Protein AF-A0A8H7RJE3-F1 (afdb_monomer_lite)

Secondary structure (DSSP, 8-state):
-HHHHHTTS---HHHHHHHHHHHTT--S-HHHHHHHHHHHHTSHHHHHH-SSPP-HHHHHHHHHH--PPPPPTT-TTS-HHHHHHHHHHHHHHHHHHHHHH-PPP-HHHHHHHHHHHHHHHHHHHHHHTT--SSPPGGG--

Foldseek 3Di:
DQVVVLVPDPEDPLLSVLLVCVQVVVDPDPPLLLVLVVVLCVDPLNVQFAPDDDDPVQLVCCSHVVDHHHTDPVNPQFDPNLLNSLLSSLSSVLVVCCVPVVRDRDSVVSSVRSVVSRVVVSCVVCVVVVHDPDDDPVPPD

pLDDT: mean 75.1, std 12.19, range [46.19, 90.12]

Sequence (141 aa):
MLWSAFWRFPLTHAGRNVWFRVLHYKIPSRLLLNQLIPAYFDSPLYFCLVVEPFSIEAVHIALFHLHFPGVRPDCSIADASVIICSSLLAIWRSHWAYIFDSVLFISSTTIASATRLIQQYLKEALYNQGISPLPLAHLQI

Structure (mmCIF, N/CA/C/O backbone):
data_AF-A0A8H7RJE3-F1
#
_entry.id   AF-A0A8H7RJE3-F1
#
loop_
_atom_site.group_PDB
_atom_site.id
_atom_site.type_symbol
_atom_site.label_atom_id
_atom_site.label_alt_id
_atom_site.label_comp_id
_atom_site.label_asym_id
_atom_site.label_entity_id
_atom_site.label_seq_id
_atom_site.pdbx_PDB_ins_code
_atom_site.Cartn_x
_atom_site.Cartn_y
_atom_site.Cartn_z
_atom_site.occupancy
_atom_site.B_iso_or_equiv
_atom_site.auth_seq_id
_atom_site.auth_comp_id
_atom_site.auth_asym_id
_atom_site.auth_atom_id
_atom_site.pdbx_PDB_model_num
ATOM 1 N N . MET A 1 1 ? 5.089 -4.334 21.885 1.00 62.66 1 MET A N 1
ATOM 2 C CA . MET A 1 1 ? 6.131 -4.663 20.885 1.00 62.66 1 MET A CA 1
ATOM 3 C C . MET A 1 1 ? 5.626 -4.226 19.516 1.00 62.66 1 MET A C 1
ATOM 5 O O . MET A 1 1 ? 4.435 -4.367 19.273 1.00 62.66 1 MET A O 1
ATOM 9 N N . LEU A 1 2 ? 6.482 -3.712 18.628 1.00 70.50 2 LEU A N 1
ATOM 10 C CA . LEU A 1 2 ? 6.082 -3.267 17.277 1.00 70.50 2 LEU A CA 1
ATOM 11 C C . LEU A 1 2 ? 5.331 -4.357 16.494 1.00 70.50 2 LEU A C 1
ATOM 13 O O . LEU A 1 2 ? 4.350 -4.080 15.812 1.00 70.50 2 LEU A O 1
ATOM 17 N N . TRP A 1 3 ? 5.722 -5.617 16.688 1.00 76.81 3 TRP A N 1
ATOM 18 C CA . TRP A 1 3 ? 5.064 -6.759 16.063 1.00 76.81 3 TRP A CA 1
ATOM 19 C C . TRP A 1 3 ? 3.596 -6.919 16.471 1.00 76.81 3 TRP A C 1
ATOM 21 O O . TRP A 1 3 ? 2.742 -7.114 15.616 1.00 76.81 3 TRP A O 1
ATOM 31 N N . SER A 1 4 ? 3.264 -6.774 17.758 1.00 80.38 4 SER A N 1
ATOM 32 C CA . SER A 1 4 ? 1.868 -6.866 18.198 1.00 80.38 4 SER A CA 1
ATOM 33 C C . SER A 1 4 ? 1.029 -5.675 17.731 1.00 80.38 4 SER A C 1
ATOM 35 O O . SER A 1 4 ? -0.161 -5.840 17.490 1.00 80.38 4 SER A O 1
ATOM 37 N N . ALA A 1 5 ? 1.636 -4.495 17.557 1.00 80.94 5 ALA A N 1
ATOM 38 C CA . ALA A 1 5 ? 0.965 -3.330 16.979 1.00 80.94 5 ALA A CA 1
ATOM 39 C C . ALA A 1 5 ? 0.641 -3.533 15.489 1.00 80.94 5 ALA A C 1
ATOM 41 O O . ALA A 1 5 ? -0.477 -3.248 15.074 1.00 80.94 5 ALA A O 1
ATOM 42 N N . PHE A 1 6 ? 1.565 -4.109 14.712 1.00 81.88 6 PHE A N 1
ATOM 43 C CA . PHE A 1 6 ? 1.356 -4.410 13.290 1.00 81.88 6 PHE A CA 1
ATOM 44 C C . PHE A 1 6 ? 0.091 -5.245 13.038 1.00 81.88 6 PHE A C 1
ATOM 46 O O . PHE A 1 6 ? -0.704 -4.934 12.152 1.00 81.88 6 PHE A O 1
ATOM 53 N N . TRP A 1 7 ? -0.134 -6.279 13.853 1.00 84.06 7 TRP A N 1
ATOM 54 C CA . TRP A 1 7 ? -1.292 -7.167 13.705 1.00 84.06 7 TRP A CA 1
ATOM 55 C C . TRP A 1 7 ? -2.632 -6.527 14.072 1.00 84.06 7 TRP A C 1
ATOM 57 O O . TRP A 1 7 ? -3.673 -7.059 13.689 1.00 84.06 7 TRP A O 1
ATOM 67 N N . ARG A 1 8 ? -2.625 -5.389 14.778 1.00 85.12 8 ARG A N 1
ATOM 68 C CA . ARG A 1 8 ? -3.848 -4.655 15.134 1.00 85.12 8 ARG A CA 1
ATOM 69 C C . ARG A 1 8 ? -4.399 -3.831 13.975 1.00 85.12 8 ARG A C 1
ATOM 71 O O . ARG A 1 8 ? -5.565 -3.458 14.027 1.00 85.12 8 ARG A O 1
ATOM 78 N N . PHE A 1 9 ? -3.599 -3.559 12.943 1.00 84.38 9 PHE A N 1
ATOM 79 C CA . PHE A 1 9 ? -4.071 -2.798 11.794 1.00 84.38 9 PHE A CA 1
ATOM 80 C C . PHE A 1 9 ? -5.020 -3.632 10.918 1.00 84.38 9 PHE A C 1
ATOM 82 O O . PHE A 1 9 ? -4.753 -4.822 10.668 1.00 84.38 9 PHE A O 1
ATOM 89 N N . PRO A 1 10 ? -6.097 -3.024 10.391 1.00 84.44 10 PRO A N 1
ATOM 90 C CA . PRO A 1 10 ? -7.123 -3.701 9.602 1.00 84.44 10 PRO A CA 1
ATOM 91 C C . PRO A 1 10 ? -6.681 -3.862 8.138 1.00 84.44 10 PRO A C 1
ATOM 93 O O . PRO A 1 10 ? -7.293 -3.386 7.189 1.00 84.44 10 PRO A O 1
ATOM 96 N N . LEU A 1 11 ? -5.543 -4.526 7.958 1.00 84.69 11 LEU A N 1
ATOM 97 C CA . LEU A 1 11 ? -4.888 -4.707 6.670 1.00 84.69 11 LEU A CA 1
ATOM 98 C C . LEU A 1 11 ? -5.373 -5.985 5.984 1.00 84.69 11 LEU A C 1
ATOM 100 O O . LEU A 1 11 ? -5.520 -7.030 6.622 1.00 84.69 11 LEU A O 1
ATOM 104 N N . THR A 1 12 ? -5.503 -5.937 4.658 1.00 85.94 12 THR A N 1
ATOM 105 C CA . THR A 1 12 ? -5.748 -7.142 3.854 1.00 85.94 12 THR A CA 1
ATOM 106 C C . THR A 1 12 ? -4.593 -8.138 3.998 1.00 85.94 12 THR A C 1
ATOM 108 O O . THR A 1 12 ? -3.435 -7.749 4.166 1.00 85.94 12 THR A O 1
ATOM 111 N N . HIS A 1 13 ? -4.871 -9.439 3.877 1.00 85.56 13 HIS A N 1
ATOM 112 C CA . HIS A 1 13 ? -3.832 -10.476 3.950 1.00 85.56 13 HIS A CA 1
ATOM 113 C C . HIS A 1 13 ? -2.715 -10.262 2.911 1.00 85.56 13 HIS A C 1
ATOM 115 O O . HIS A 1 13 ? -1.529 -10.357 3.227 1.00 85.56 13 HIS A O 1
ATOM 121 N N . ALA A 1 14 ? -3.086 -9.904 1.677 1.00 86.44 14 ALA A N 1
ATOM 122 C CA . ALA A 1 14 ? -2.123 -9.593 0.624 1.00 86.44 14 ALA A CA 1
ATOM 123 C C . ALA A 1 14 ? -1.248 -8.384 0.991 1.00 86.44 14 ALA A C 1
ATOM 125 O O . ALA A 1 14 ? -0.029 -8.439 0.835 1.00 86.44 14 ALA A O 1
ATOM 126 N N . GLY A 1 15 ? -1.855 -7.325 1.531 1.00 86.19 15 GLY A N 1
ATOM 127 C CA . GLY A 1 15 ? -1.137 -6.143 1.991 1.00 86.19 15 GLY A CA 1
ATOM 128 C C . GLY A 1 15 ? -0.179 -6.441 3.150 1.00 86.19 15 GLY A C 1
ATOM 129 O O . GLY A 1 15 ? 0.984 -6.041 3.103 1.00 86.19 15 GLY A O 1
ATOM 130 N N . ARG A 1 16 ? -0.612 -7.242 4.137 1.00 88.62 16 ARG A N 1
ATOM 131 C CA . ARG A 1 16 ? 0.244 -7.709 5.245 1.00 88.62 16 ARG A CA 1
ATOM 132 C C . ARG A 1 16 ? 1.457 -8.478 4.741 1.00 88.62 16 ARG A C 1
ATOM 134 O O . ARG A 1 16 ? 2.561 -8.218 5.202 1.00 88.62 16 ARG A O 1
ATOM 141 N N . ASN A 1 17 ? 1.274 -9.378 3.776 1.00 88.75 17 ASN A N 1
ATOM 142 C CA . ASN A 1 17 ? 2.379 -10.146 3.200 1.00 88.75 17 ASN A CA 1
ATOM 143 C C . ASN A 1 17 ? 3.401 -9.258 2.489 1.00 88.75 17 ASN A C 1
ATOM 145 O O . ASN A 1 17 ? 4.604 -9.491 2.613 1.00 88.75 17 ASN A O 1
ATOM 149 N N . VAL A 1 18 ? 2.945 -8.237 1.761 1.00 87.38 18 VAL A N 1
ATOM 150 C CA . VAL A 1 18 ? 3.851 -7.281 1.113 1.00 87.38 18 VAL A CA 1
ATOM 151 C C . VAL A 1 18 ? 4.586 -6.452 2.163 1.00 87.38 18 VAL A C 1
ATOM 153 O O . VAL A 1 18 ? 5.811 -6.393 2.118 1.00 87.38 18 VAL A O 1
ATOM 156 N N . TRP A 1 19 ? 3.883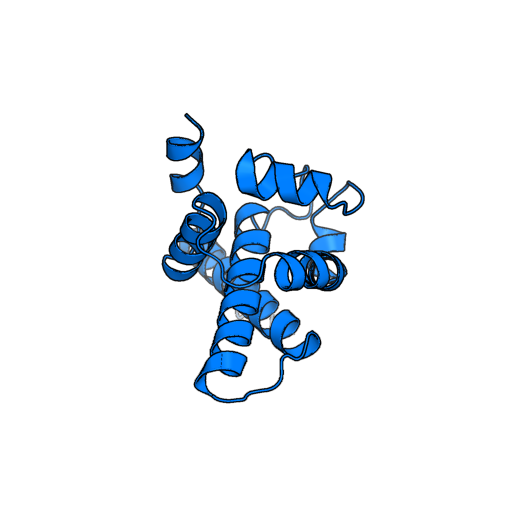 -5.885 3.147 1.00 87.31 19 TRP A N 1
ATOM 157 C CA . TRP A 1 19 ? 4.509 -5.096 4.214 1.00 87.31 19 TRP A CA 1
ATOM 158 C C . TRP A 1 19 ? 5.503 -5.931 5.030 1.00 87.31 19 TRP A C 1
ATOM 160 O O . TRP A 1 19 ? 6.629 -5.504 5.261 1.00 87.31 19 TRP A O 1
ATOM 170 N N . PHE A 1 20 ? 5.161 -7.175 5.361 1.00 85.69 20 PHE A N 1
ATOM 171 C CA . PHE A 1 20 ? 6.087 -8.116 5.987 1.00 85.69 20 PHE A CA 1
ATOM 172 C C . PHE A 1 20 ? 7.360 -8.307 5.149 1.00 85.69 20 PHE A C 1
ATOM 174 O O . PHE A 1 20 ? 8.472 -8.250 5.670 1.00 85.69 20 PHE A O 1
ATOM 181 N N . ARG A 1 21 ? 7.231 -8.456 3.825 1.00 85.44 21 ARG A N 1
ATOM 182 C CA . ARG A 1 21 ? 8.394 -8.528 2.928 1.00 85.44 21 ARG A CA 1
ATOM 183 C C . ARG A 1 21 ? 9.201 -7.225 2.900 1.00 85.44 21 ARG A C 1
ATOM 185 O O . ARG A 1 21 ? 10.424 -7.321 2.821 1.00 85.44 21 ARG A O 1
ATOM 192 N N . VAL A 1 22 ? 8.570 -6.045 3.010 1.00 82.50 22 VAL A N 1
ATOM 193 C CA . VAL A 1 22 ? 9.277 -4.753 3.187 1.00 82.50 22 VAL A CA 1
ATOM 194 C C . VAL A 1 22 ? 10.140 -4.800 4.450 1.00 82.50 22 VAL A C 1
ATOM 196 O O . VAL A 1 22 ? 11.339 -4.531 4.376 1.00 82.50 22 VAL A O 1
ATOM 199 N N . LEU A 1 23 ? 9.539 -5.172 5.588 1.00 82.12 23 LEU A N 1
ATOM 200 C CA . LEU A 1 23 ? 10.197 -5.217 6.900 1.00 82.12 23 LEU A CA 1
ATOM 201 C C . LEU A 1 23 ? 11.396 -6.169 6.907 1.00 82.12 23 LEU A C 1
ATOM 203 O O . LEU A 1 23 ? 12.415 -5.886 7.526 1.00 82.12 23 LEU A O 1
ATOM 207 N N . HIS A 1 24 ? 11.292 -7.274 6.168 1.00 81.88 24 HIS A N 1
ATOM 208 C CA . HIS A 1 24 ? 12.353 -8.268 6.024 1.00 81.88 24 HIS A CA 1
ATOM 209 C C . HIS A 1 24 ? 13.314 -8.005 4.859 1.00 81.88 24 HIS A C 1
ATOM 211 O O . HIS A 1 24 ? 14.120 -8.877 4.542 1.00 81.88 24 HIS A O 1
ATOM 217 N N . TYR A 1 25 ? 13.252 -6.832 4.218 1.00 75.25 25 TYR A N 1
ATOM 218 C CA . TYR A 1 25 ? 14.142 -6.459 3.111 1.00 75.25 25 TYR A CA 1
ATOM 219 C C . TYR A 1 25 ? 14.056 -7.416 1.902 1.00 75.25 25 TYR A C 1
ATOM 221 O O . TYR A 1 25 ? 14.977 -7.496 1.096 1.00 75.25 25 TYR A O 1
ATOM 229 N N . LYS A 1 26 ? 12.931 -8.125 1.733 1.00 77.00 26 LYS A N 1
ATOM 230 C CA . LYS A 1 26 ? 12.703 -9.113 0.660 1.00 77.00 26 LYS A CA 1
ATOM 231 C C . LYS A 1 26 ? 11.972 -8.528 -0.556 1.00 77.00 26 LYS A C 1
ATOM 233 O O . LYS A 1 26 ? 11.264 -9.253 -1.255 1.00 77.00 26 LYS A O 1
ATOM 238 N N . ILE A 1 27 ? 12.103 -7.221 -0.794 1.00 71.81 27 ILE A N 1
ATOM 239 C CA . ILE A 1 27 ? 11.523 -6.556 -1.968 1.00 71.81 27 ILE A CA 1
ATOM 240 C C . ILE A 1 27 ? 12.601 -6.353 -3.036 1.00 71.81 27 ILE A C 1
ATOM 242 O O . ILE A 1 27 ? 13.620 -5.740 -2.718 1.00 71.81 27 ILE A O 1
ATOM 246 N N . PRO A 1 28 ? 12.377 -6.801 -4.288 1.00 55.81 28 PRO A N 1
ATOM 247 C CA . PRO A 1 28 ? 13.399 -6.774 -5.335 1.00 55.81 28 PRO A CA 1
ATOM 248 C C . PRO A 1 28 ? 13.921 -5.375 -5.697 1.00 55.81 28 PRO A C 1
ATOM 250 O O . PRO A 1 28 ? 15.073 -5.252 -6.095 1.00 55.81 28 PRO A O 1
ATOM 253 N N . SER A 1 29 ? 13.125 -4.306 -5.542 1.00 66.00 29 SER A N 1
ATOM 254 C CA . SER A 1 29 ? 13.565 -2.946 -5.892 1.00 66.00 29 SER A CA 1
ATOM 255 C C . SER A 1 29 ? 13.128 -1.879 -4.879 1.00 66.00 29 SER A C 1
ATOM 257 O O . SER A 1 29 ? 12.050 -1.290 -4.987 1.00 66.00 29 SER A O 1
ATOM 259 N N . ARG A 1 30 ? 14.005 -1.569 -3.915 1.00 62.84 30 ARG A N 1
ATOM 260 C CA . ARG A 1 30 ? 13.825 -0.443 -2.973 1.00 62.84 30 ARG A CA 1
ATOM 261 C C . ARG A 1 30 ? 13.790 0.925 -3.668 1.00 62.84 30 ARG A C 1
ATOM 263 O O . ARG A 1 30 ? 13.057 1.805 -3.234 1.00 62.84 30 ARG A O 1
ATOM 270 N N . LEU A 1 31 ? 14.545 1.081 -4.759 1.00 62.53 31 LEU A N 1
ATOM 271 C CA . LEU A 1 31 ? 14.630 2.326 -5.531 1.00 62.53 31 LEU A CA 1
ATOM 272 C C . LEU A 1 31 ? 13.279 2.719 -6.147 1.00 62.53 31 LEU A C 1
ATOM 274 O O . LEU A 1 31 ? 12.835 3.850 -5.978 1.00 62.53 31 LEU A O 1
ATOM 278 N N . LEU A 1 32 ? 12.601 1.764 -6.789 1.00 64.31 32 LEU A N 1
ATOM 279 C CA . LEU A 1 32 ? 11.298 1.988 -7.417 1.00 64.31 32 LEU A CA 1
ATOM 280 C C . LEU A 1 32 ? 10.237 2.361 -6.374 1.00 64.31 32 LEU A C 1
ATOM 282 O O . LEU A 1 32 ? 9.446 3.274 -6.581 1.00 64.31 32 LEU A O 1
ATOM 286 N N . LEU A 1 33 ? 10.260 1.696 -5.216 1.00 66.62 33 LEU A N 1
ATOM 287 C CA . LEU A 1 33 ? 9.342 1.998 -4.126 1.00 66.62 33 LEU A CA 1
ATOM 288 C C . LEU A 1 33 ? 9.518 3.440 -3.621 1.00 66.62 33 LEU A C 1
ATOM 290 O O . LEU A 1 33 ? 8.538 4.171 -3.512 1.00 66.62 33 LEU A O 1
ATOM 294 N N . ASN A 1 34 ? 10.761 3.867 -3.386 1.00 64.94 34 ASN A N 1
ATOM 295 C CA . ASN A 1 34 ? 11.069 5.228 -2.942 1.00 64.94 34 ASN A CA 1
ATOM 296 C C . ASN A 1 34 ? 10.707 6.307 -3.972 1.00 64.94 34 ASN A C 1
ATOM 298 O O . ASN A 1 34 ? 10.403 7.424 -3.575 1.00 64.94 34 ASN A O 1
ATOM 302 N N . GLN A 1 35 ? 10.730 5.996 -5.269 1.00 64.81 35 GLN A N 1
ATOM 303 C CA . GLN A 1 35 ? 10.325 6.934 -6.322 1.00 64.81 35 GLN A CA 1
ATOM 304 C C . GLN A 1 35 ? 8.801 7.069 -6.439 1.00 64.81 35 GLN A C 1
ATOM 306 O O . GLN A 1 35 ? 8.293 8.148 -6.730 1.00 64.81 35 GLN A O 1
ATOM 311 N N . LEU A 1 36 ? 8.065 5.982 -6.208 1.00 62.09 36 LEU A N 1
ATOM 312 C CA . LEU A 1 36 ? 6.617 5.933 -6.426 1.00 62.09 36 LEU A CA 1
ATOM 313 C C . LEU A 1 36 ? 5.792 6.348 -5.222 1.00 62.09 36 LEU A C 1
ATOM 315 O O . LEU A 1 36 ? 4.706 6.891 -5.394 1.00 62.09 36 LEU A O 1
ATOM 319 N N . ILE A 1 37 ? 6.294 6.074 -4.020 1.00 63.09 37 ILE A N 1
ATOM 320 C CA . ILE A 1 37 ? 5.671 6.498 -2.768 1.00 63.09 37 ILE A CA 1
ATOM 321 C C . ILE A 1 37 ? 5.361 8.013 -2.820 1.00 63.09 37 ILE A C 1
ATOM 323 O O . ILE A 1 37 ? 4.181 8.337 -2.717 1.00 63.09 37 ILE A O 1
ATOM 327 N N . PRO A 1 38 ? 6.322 8.924 -3.086 1.00 59.03 38 PRO A N 1
ATOM 328 C CA . PRO A 1 38 ? 6.049 10.359 -3.211 1.00 59.03 38 PRO A CA 1
ATOM 329 C C . PRO A 1 38 ? 4.905 10.695 -4.174 1.00 59.03 38 PRO A C 1
ATOM 331 O O . PRO A 1 38 ? 3.929 11.316 -3.772 1.00 59.03 38 PRO A O 1
ATOM 334 N N . ALA A 1 39 ? 4.959 10.179 -5.405 1.00 58.81 39 ALA A N 1
ATOM 335 C CA . ALA A 1 39 ? 3.946 10.447 -6.428 1.00 58.81 39 ALA A CA 1
ATOM 336 C C . ALA A 1 39 ? 2.559 9.856 -6.104 1.00 58.81 39 ALA A C 1
ATOM 338 O O . ALA A 1 39 ? 1.543 10.328 -6.610 1.00 58.81 39 ALA A O 1
ATOM 339 N N . TYR A 1 40 ? 2.493 8.800 -5.288 1.00 58.31 40 TYR A N 1
ATOM 340 C CA . TYR A 1 40 ? 1.233 8.199 -4.852 1.00 58.31 40 TYR A CA 1
ATOM 341 C C . TYR A 1 40 ? 0.552 9.037 -3.763 1.00 58.31 40 TYR A C 1
ATOM 343 O O . TYR A 1 40 ? -0.675 9.162 -3.736 1.00 58.31 40 TYR A O 1
ATOM 351 N N . PHE A 1 41 ? 1.347 9.606 -2.859 1.00 54.88 41 PHE A N 1
ATOM 352 C CA . PHE A 1 41 ? 0.855 10.445 -1.771 1.00 54.88 41 PHE A CA 1
ATOM 353 C C . PHE A 1 41 ? 0.547 11.884 -2.211 1.00 54.88 41 PHE A C 1
ATOM 355 O O . PHE A 1 41 ? -0.105 12.607 -1.477 1.00 54.88 41 PHE A O 1
ATOM 362 N N . ASP A 1 42 ? 0.831 12.260 -3.457 1.00 54.75 42 ASP A N 1
ATOM 363 C CA . ASP A 1 42 ? 0.240 13.458 -4.077 1.00 54.75 42 ASP A CA 1
ATOM 364 C C . ASP A 1 42 ? -1.249 13.272 -4.469 1.00 54.75 42 ASP A C 1
ATOM 366 O O . ASP A 1 42 ? -1.877 14.161 -5.044 1.00 54.75 42 ASP A O 1
ATOM 370 N N . SER A 1 43 ? -1.857 12.117 -4.159 1.00 55.62 43 SER A N 1
ATOM 371 C CA . SER A 1 43 ? -3.289 11.869 -4.366 1.00 55.62 43 SER A CA 1
ATOM 372 C C . SER A 1 43 ? -4.163 12.788 -3.486 1.00 55.62 43 SER A C 1
ATOM 374 O O . SER A 1 43 ? -3.879 12.932 -2.293 1.00 55.62 43 SER A O 1
ATOM 376 N N . PRO A 1 44 ? -5.295 13.321 -3.997 1.00 58.47 44 PRO A N 1
ATOM 377 C CA . PRO A 1 44 ? -6.236 14.141 -3.220 1.00 58.47 44 PRO A CA 1
ATOM 378 C C . PRO A 1 44 ? -6.712 13.482 -1.918 1.00 58.47 44 PRO A C 1
ATOM 380 O O . PRO A 1 44 ? -7.027 14.168 -0.949 1.00 58.47 44 PRO A O 1
ATOM 383 N N . LEU A 1 45 ? -6.734 12.145 -1.878 1.00 56.34 45 LEU A N 1
ATOM 384 C CA . LEU A 1 45 ? -7.069 11.382 -0.676 1.00 56.34 45 LEU A CA 1
ATOM 385 C C . LEU A 1 45 ? -6.016 11.558 0.425 1.00 56.34 45 LEU A C 1
ATOM 387 O O . LEU A 1 45 ? -6.382 11.750 1.575 1.00 56.34 45 LEU A O 1
ATOM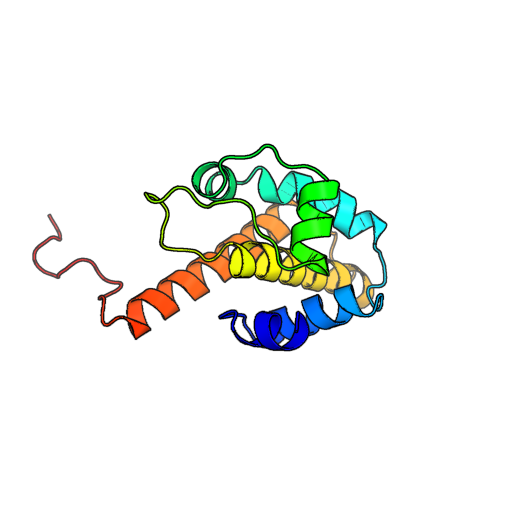 391 N N . TYR A 1 46 ? -4.722 11.550 0.096 1.00 57.91 46 TYR A N 1
ATOM 392 C CA . TYR A 1 46 ? -3.656 11.755 1.081 1.00 57.91 46 TYR A CA 1
ATOM 393 C C . TYR A 1 46 ? -3.613 13.197 1.593 1.00 57.91 46 TYR A C 1
ATOM 395 O O . TYR A 1 46 ? -3.502 13.406 2.798 1.00 57.91 46 TYR A O 1
ATOM 403 N N . PHE A 1 47 ? -3.795 14.180 0.703 1.00 56.22 47 PHE A N 1
ATOM 404 C CA . PHE A 1 47 ? -3.893 15.598 1.081 1.00 56.22 47 PHE A CA 1
ATOM 405 C C . PHE A 1 47 ? -5.055 15.881 2.047 1.00 56.22 47 PHE A C 1
ATOM 407 O O . PHE A 1 47 ? -4.986 16.804 2.854 1.00 56.22 47 PHE A O 1
ATOM 414 N N . CYS A 1 48 ? -6.121 15.079 1.985 1.00 52.72 48 CYS A N 1
ATOM 415 C CA . CYS A 1 48 ? -7.239 15.155 2.922 1.00 52.72 48 CYS A CA 1
ATOM 416 C C . CYS A 1 48 ? -6.930 14.470 4.271 1.00 52.72 48 CYS A C 1
ATOM 418 O O . CYS A 1 48 ? -7.491 14.843 5.300 1.00 52.72 48 CYS A O 1
ATOM 420 N N . LEU A 1 49 ? -6.018 13.491 4.277 1.00 54.62 49 LEU A N 1
ATOM 421 C CA . LEU A 1 49 ? -5.773 12.578 5.395 1.00 54.62 49 LEU A CA 1
ATOM 422 C C . LEU A 1 49 ? -4.557 12.942 6.257 1.00 54.62 49 LEU A C 1
ATOM 424 O O . LEU A 1 49 ? -4.440 12.380 7.336 1.00 54.62 49 LEU A O 1
ATOM 428 N N . VAL A 1 50 ? -3.650 13.836 5.848 1.00 56.44 50 VAL A N 1
ATOM 429 C CA . VAL A 1 50 ? -2.394 14.081 6.590 1.00 56.44 50 VAL A CA 1
ATOM 430 C C . VAL A 1 50 ? -2.107 15.576 6.760 1.00 56.44 50 VAL A C 1
ATOM 432 O O . VAL A 1 50 ? -2.220 16.354 5.820 1.00 56.44 50 VAL A O 1
ATOM 435 N N . VAL A 1 51 ? -1.741 15.978 7.984 1.00 56.50 51 VAL A N 1
ATOM 436 C CA . VAL A 1 51 ? -1.415 17.376 8.346 1.00 56.50 51 VAL A CA 1
ATOM 437 C C . VAL A 1 51 ? 0.033 17.757 7.992 1.00 56.50 51 VAL A C 1
ATOM 439 O O . VAL A 1 51 ? 0.320 18.929 7.769 1.00 56.50 51 VAL A O 1
ATOM 442 N N . GLU A 1 52 ? 0.933 16.776 7.900 1.00 59.31 52 GLU A N 1
ATOM 443 C CA . GLU A 1 52 ? 2.380 16.976 7.741 1.00 59.31 52 GLU A CA 1
ATOM 444 C C . GLU A 1 52 ? 2.874 16.787 6.291 1.00 59.31 52 GLU A C 1
ATOM 446 O O . GLU A 1 52 ? 2.338 15.948 5.555 1.00 59.31 52 GLU A O 1
ATOM 451 N N . PRO A 1 53 ? 3.929 17.512 5.865 1.00 59.91 53 PRO A N 1
ATOM 452 C CA . PRO A 1 53 ? 4.506 17.364 4.536 1.00 59.91 53 PRO A CA 1
ATOM 453 C C . PRO A 1 53 ? 5.090 15.963 4.330 1.00 59.91 53 PRO A C 1
ATOM 455 O O . PRO A 1 53 ? 5.748 15.381 5.196 1.00 59.91 53 PRO A O 1
ATOM 458 N N . PHE A 1 54 ? 4.864 15.425 3.136 1.00 66.00 54 PHE A N 1
ATOM 459 C CA . PHE A 1 54 ? 5.387 14.133 2.726 1.00 66.00 54 PHE A CA 1
ATOM 460 C C . PHE A 1 54 ? 6.932 14.150 2.683 1.00 66.00 54 PHE A C 1
ATOM 462 O O . PHE A 1 54 ? 7.534 14.987 2.011 1.00 66.00 54 PHE A O 1
ATOM 469 N N . SER A 1 55 ? 7.590 13.213 3.380 1.00 72.19 55 SER A N 1
ATOM 470 C CA . SER A 1 55 ? 9.050 13.041 3.341 1.00 72.19 55 SER A CA 1
ATOM 471 C C . SER A 1 55 ? 9.457 11.565 3.368 1.00 72.19 55 SER A C 1
ATOM 473 O O . SER A 1 55 ? 8.734 10.712 3.887 1.00 72.19 55 SER A O 1
ATOM 475 N N . ILE A 1 56 ? 10.644 11.256 2.831 1.00 72.50 56 ILE A N 1
ATOM 476 C CA . ILE A 1 56 ? 11.227 9.901 2.880 1.00 72.50 56 ILE A CA 1
ATOM 477 C C . ILE A 1 56 ? 11.353 9.420 4.332 1.00 72.50 56 ILE A C 1
ATOM 479 O O . ILE A 1 56 ? 11.085 8.254 4.619 1.00 72.50 56 ILE A O 1
ATOM 483 N N . GLU A 1 57 ? 11.701 10.323 5.249 1.00 78.56 57 GLU A N 1
ATOM 484 C CA . GLU A 1 57 ? 11.806 10.017 6.675 1.00 78.56 57 GLU A CA 1
ATOM 485 C C . GLU A 1 57 ? 10.442 9.665 7.278 1.00 78.56 57 GLU A C 1
ATOM 487 O O . GLU A 1 57 ? 10.311 8.658 7.967 1.00 78.56 57 GLU A O 1
ATOM 492 N N . ALA A 1 58 ? 9.389 10.418 6.946 1.00 73.81 58 ALA A N 1
ATOM 493 C CA . ALA A 1 58 ? 8.033 10.109 7.400 1.00 73.81 58 ALA A CA 1
ATOM 494 C C . ALA A 1 58 ? 7.567 8.727 6.911 1.00 73.81 58 ALA A C 1
ATOM 496 O O . ALA A 1 58 ? 6.954 7.969 7.662 1.00 73.81 58 ALA A O 1
ATOM 497 N N . VAL A 1 59 ? 7.908 8.361 5.674 1.00 75.56 59 VAL A N 1
ATOM 498 C CA . VAL A 1 59 ? 7.624 7.034 5.107 1.00 75.56 59 VAL A CA 1
ATOM 499 C C . VAL A 1 59 ? 8.410 5.946 5.827 1.00 75.56 59 VAL A C 1
ATOM 501 O O . VAL A 1 59 ? 7.859 4.889 6.132 1.00 75.56 59 VAL A O 1
ATOM 504 N N . HIS A 1 60 ? 9.684 6.195 6.122 1.00 81.25 60 HIS A N 1
ATOM 505 C CA . HIS A 1 60 ? 10.524 5.270 6.871 1.00 81.25 60 HIS A CA 1
ATOM 506 C C . HIS A 1 60 ? 9.960 5.033 8.282 1.00 81.25 60 HIS A C 1
ATOM 508 O O . HIS A 1 60 ? 9.729 3.889 8.683 1.00 81.25 60 HIS A O 1
ATOM 514 N N . ILE A 1 61 ? 9.628 6.104 8.999 1.00 80.38 61 ILE A N 1
ATOM 515 C CA . ILE A 1 61 ? 9.003 6.050 10.323 1.00 80.38 61 ILE A CA 1
ATOM 516 C C . ILE A 1 61 ? 7.663 5.298 10.270 1.00 80.38 61 ILE A C 1
ATOM 518 O O . ILE A 1 61 ? 7.425 4.393 11.072 1.00 80.38 61 ILE A O 1
ATOM 522 N N . ALA A 1 62 ? 6.815 5.578 9.282 1.00 81.50 62 ALA A N 1
ATOM 523 C CA . ALA A 1 62 ? 5.534 4.895 9.135 1.00 81.50 62 ALA A CA 1
ATOM 524 C C . ALA A 1 62 ? 5.689 3.394 8.824 1.00 81.50 62 ALA A C 1
ATOM 526 O O . ALA A 1 62 ? 4.980 2.562 9.393 1.00 81.50 62 ALA A O 1
ATOM 527 N N . LEU A 1 63 ? 6.631 3.021 7.952 1.00 81.62 63 LEU A N 1
ATOM 528 C CA . LEU A 1 63 ? 6.831 1.633 7.529 1.00 81.62 63 LEU A CA 1
ATOM 529 C C . LEU A 1 63 ? 7.507 0.766 8.588 1.00 81.62 63 LEU A C 1
ATOM 531 O O . LEU A 1 63 ? 7.096 -0.381 8.765 1.00 81.62 63 LEU A O 1
ATOM 535 N N . PHE A 1 64 ? 8.543 1.287 9.247 1.00 84.25 64 PHE A N 1
ATOM 536 C CA . PHE A 1 64 ? 9.418 0.505 10.125 1.00 84.25 64 PHE A CA 1
ATOM 537 C C . PHE A 1 64 ? 9.133 0.732 11.611 1.00 84.25 64 PHE A C 1
ATOM 539 O O . PHE A 1 64 ? 9.313 -0.187 12.410 1.00 84.25 64 PHE A O 1
ATOM 546 N N . HIS A 1 65 ? 8.635 1.913 11.979 1.00 83.19 65 HIS A N 1
ATOM 547 C CA . HIS A 1 65 ? 8.285 2.251 13.360 1.00 83.19 65 HIS A CA 1
ATOM 548 C C . HIS A 1 65 ? 6.770 2.264 13.614 1.00 83.19 65 HIS A C 1
ATOM 550 O O . HIS A 1 65 ? 6.360 2.429 14.760 1.00 83.19 65 HIS A O 1
ATOM 556 N N . LEU A 1 66 ? 5.942 2.036 12.580 1.00 81.75 66 LEU A N 1
ATOM 557 C CA . LEU A 1 66 ? 4.470 2.015 12.661 1.00 81.75 66 LEU A CA 1
ATOM 558 C C . LEU A 1 66 ? 3.892 3.291 13.285 1.00 81.75 66 LEU A C 1
ATOM 560 O O . LEU A 1 66 ? 2.834 3.271 13.916 1.00 81.75 66 LEU A O 1
ATOM 564 N N . HIS A 1 67 ? 4.619 4.393 13.123 1.00 82.50 67 HIS A N 1
ATOM 565 C CA . HIS A 1 67 ? 4.237 5.697 13.617 1.00 82.50 67 HIS A CA 1
ATOM 566 C C . HIS A 1 67 ? 3.754 6.524 12.430 1.00 82.50 67 HIS A C 1
ATOM 568 O O . HIS A 1 67 ? 4.535 6.944 11.577 1.00 82.50 67 HIS A O 1
ATOM 574 N N . PHE A 1 68 ? 2.441 6.692 12.349 1.00 77.56 68 PHE A N 1
ATOM 575 C CA . PHE A 1 68 ? 1.781 7.380 11.247 1.00 77.56 68 PHE A CA 1
ATOM 576 C C . PHE A 1 68 ? 1.535 8.840 11.625 1.00 77.56 68 PHE A C 1
ATOM 578 O O . PHE A 1 68 ? 1.263 9.117 12.797 1.00 77.56 68 PHE A O 1
ATOM 585 N N . PRO A 1 69 ? 1.625 9.777 10.667 1.00 71.12 69 PRO A N 1
ATOM 586 C CA . PRO A 1 69 ? 1.287 11.164 10.938 1.00 71.12 69 PRO A CA 1
ATOM 587 C C . PRO A 1 69 ? -0.192 11.283 11.330 1.00 71.12 69 PRO A C 1
ATOM 589 O O . PRO A 1 69 ? -1.025 10.464 10.931 1.00 71.12 69 PRO A O 1
ATOM 592 N N . GLY A 1 70 ? -0.504 12.298 12.137 1.00 65.88 70 GLY A N 1
ATOM 593 C CA . GLY A 1 70 ? -1.861 12.546 12.610 1.00 65.88 70 GLY A CA 1
ATOM 594 C C . GLY A 1 70 ? -2.821 12.771 11.444 1.00 65.88 70 GLY A C 1
ATOM 595 O O . GLY A 1 70 ? -2.560 13.600 10.567 1.00 65.88 70 GLY A O 1
ATOM 596 N N . VAL A 1 71 ? -3.926 12.026 11.451 1.00 64.31 71 VAL A N 1
ATOM 597 C CA . VAL A 1 71 ? -5.013 12.207 10.492 1.00 64.31 71 VAL A CA 1
ATOM 598 C C . VAL A 1 71 ? -5.899 13.346 10.967 1.00 64.31 71 VAL A C 1
ATOM 600 O O . VAL A 1 71 ? -6.172 13.472 12.163 1.00 64.31 71 VAL A O 1
ATOM 603 N N . ARG A 1 72 ? -6.339 14.192 10.034 1.00 61.06 72 ARG A N 1
ATOM 604 C CA . ARG A 1 72 ? -7.331 15.227 10.326 1.00 61.06 72 ARG A CA 1
ATOM 605 C C . ARG A 1 72 ? -8.581 14.579 10.949 1.00 61.06 72 ARG A C 1
ATOM 607 O O . ARG A 1 72 ? -9.091 13.618 10.374 1.00 61.06 72 ARG A O 1
ATOM 614 N N . PRO A 1 73 ? -9.079 15.048 12.107 1.00 56.78 73 PRO A N 1
ATOM 615 C CA . PRO A 1 73 ? -10.199 14.412 12.815 1.00 56.78 73 PRO A CA 1
ATOM 616 C C . PRO A 1 73 ? -11.503 14.380 11.994 1.00 56.78 73 PRO A C 1
ATOM 618 O O . PRO A 1 73 ? -12.343 13.509 12.192 1.00 56.78 73 PRO A O 1
ATOM 621 N N . ASP A 1 74 ? -11.636 15.286 11.028 1.00 55.94 74 ASP A N 1
ATOM 622 C CA . ASP A 1 74 ? -12.683 15.362 10.006 1.00 55.94 74 ASP A CA 1
ATOM 623 C C . ASP A 1 74 ? -12.588 14.262 8.924 1.00 55.94 74 ASP A C 1
ATOM 625 O O . ASP A 1 74 ? -13.565 13.995 8.226 1.00 55.94 74 ASP A O 1
ATOM 629 N N . CYS A 1 75 ? -11.456 13.558 8.822 1.00 54.38 75 CYS A N 1
ATOM 630 C CA . CYS A 1 75 ? -11.178 12.514 7.833 1.00 54.38 75 CYS A CA 1
ATOM 631 C C . CYS A 1 75 ? -10.982 11.134 8.506 1.00 54.38 75 CYS A C 1
ATOM 633 O O . CYS A 1 75 ? -10.016 10.419 8.267 1.00 54.38 75 CYS A O 1
ATOM 635 N N . SER A 1 76 ? -11.909 10.744 9.386 1.00 56.09 76 SER A N 1
ATOM 636 C CA . SER A 1 76 ? -11.836 9.534 10.236 1.00 56.09 76 SER A CA 1
ATOM 637 C C . SER A 1 76 ? -12.007 8.184 9.507 1.00 56.09 76 SER A C 1
ATOM 639 O O . SER A 1 76 ? -12.027 7.140 10.158 1.00 56.09 76 SER A O 1
ATOM 641 N N . ILE A 1 77 ? -12.207 8.156 8.188 1.00 55.41 77 ILE A N 1
ATOM 642 C CA . ILE A 1 77 ? -12.742 6.946 7.537 1.00 55.41 77 ILE A CA 1
ATOM 643 C C . ILE A 1 77 ? -11.628 5.955 7.147 1.00 55.41 77 ILE A C 1
ATOM 645 O O . ILE A 1 77 ? -11.848 4.746 7.189 1.00 55.41 77 ILE A O 1
ATOM 649 N N . ALA A 1 78 ? -10.422 6.427 6.801 1.00 62.66 78 ALA A N 1
ATOM 650 C CA . ALA A 1 78 ? -9.314 5.563 6.380 1.00 62.66 78 ALA A CA 1
ATOM 651 C C . ALA A 1 78 ? -8.149 5.594 7.379 1.00 62.66 78 ALA A C 1
ATOM 653 O O . ALA A 1 78 ? -7.515 6.629 7.568 1.00 62.66 78 ALA A O 1
ATOM 654 N N . ASP A 1 79 ? -7.793 4.438 7.943 1.00 77.94 79 ASP A N 1
ATOM 655 C CA . ASP A 1 79 ? -6.558 4.299 8.715 1.00 77.94 79 ASP A CA 1
ATOM 656 C C . ASP A 1 79 ? -5.333 4.563 7.826 1.00 77.94 79 ASP A C 1
ATOM 658 O O . ASP A 1 79 ? -5.175 3.941 6.772 1.00 77.94 79 ASP A O 1
ATOM 662 N N . ALA A 1 80 ? -4.403 5.417 8.270 1.00 79.19 80 ALA A N 1
ATOM 663 C CA . ALA A 1 80 ? -3.163 5.713 7.538 1.00 79.19 80 ALA A CA 1
ATOM 664 C C . ALA A 1 80 ? -2.357 4.444 7.188 1.00 79.19 80 ALA A C 1
ATOM 666 O O . ALA A 1 80 ? -1.748 4.343 6.119 1.00 79.19 80 ALA A O 1
ATOM 667 N N . SER A 1 81 ? -2.427 3.434 8.061 1.00 82.31 81 SER A N 1
ATOM 668 C CA . SER A 1 81 ? -1.855 2.107 7.823 1.00 82.31 81 SER A CA 1
ATOM 669 C C . SER A 1 81 ? -2.442 1.424 6.579 1.00 82.31 81 SER A C 1
ATOM 671 O O . SER A 1 81 ? -1.702 0.813 5.810 1.00 82.31 81 SER A O 1
ATOM 673 N N . VAL A 1 82 ? -3.746 1.565 6.323 1.00 84.81 82 VAL A N 1
ATOM 674 C CA . VAL A 1 82 ? -4.420 0.998 5.147 1.00 84.81 82 VAL A CA 1
ATOM 675 C C . VAL A 1 82 ? -3.993 1.709 3.875 1.00 84.81 82 VAL A C 1
ATOM 677 O O . VAL A 1 82 ? -3.779 1.039 2.864 1.00 84.81 82 VAL A O 1
ATOM 680 N N . ILE A 1 83 ? -3.830 3.033 3.917 1.00 82.62 83 ILE A N 1
ATOM 681 C CA . ILE A 1 83 ? -3.360 3.814 2.766 1.00 82.62 83 ILE A CA 1
ATOM 682 C C . ILE A 1 83 ? -1.987 3.295 2.343 1.00 82.62 83 ILE A C 1
ATOM 684 O O . ILE A 1 83 ? -1.836 2.813 1.224 1.00 82.62 83 ILE A O 1
ATOM 688 N N . ILE A 1 84 ? -1.022 3.296 3.267 1.00 83.12 84 ILE A N 1
ATOM 689 C CA . ILE A 1 84 ? 0.355 2.858 3.008 1.00 83.12 84 ILE A CA 1
ATOM 690 C C . ILE A 1 84 ? 0.390 1.404 2.534 1.00 83.12 84 ILE A C 1
ATOM 692 O O . ILE A 1 84 ? 1.046 1.082 1.544 1.00 83.12 84 ILE A O 1
ATOM 696 N N . CYS A 1 85 ? -0.352 0.523 3.199 1.00 87.06 85 CYS A N 1
ATOM 697 C CA . CYS A 1 85 ? -0.427 -0.888 2.840 1.00 87.06 85 CYS A CA 1
ATOM 698 C C . CYS A 1 85 ? -1.009 -1.109 1.437 1.00 87.06 85 CYS A C 1
ATOM 700 O O . CYS A 1 85 ? -0.500 -1.925 0.665 1.00 87.06 85 CYS A O 1
ATOM 702 N N . SER A 1 86 ? -2.051 -0.355 1.082 1.00 87.06 86 SER A N 1
ATOM 703 C CA . SER A 1 86 ? -2.667 -0.412 -0.243 1.00 87.06 86 SER A CA 1
ATOM 704 C C . SER A 1 86 ? -1.697 0.074 -1.313 1.00 87.06 86 SER A C 1
ATOM 706 O O . SER A 1 86 ? -1.519 -0.621 -2.313 1.00 87.06 86 SER A O 1
ATOM 708 N N . SER A 1 87 ? -1.007 1.196 -1.078 1.00 85.94 87 SER A N 1
ATOM 709 C CA . SER A 1 87 ? 0.037 1.720 -1.967 1.00 85.94 87 SER A CA 1
ATOM 710 C C . SER A 1 87 ? 1.133 0.688 -2.215 1.00 85.94 87 SER A C 1
ATOM 712 O O . SER A 1 87 ? 1.439 0.377 -3.366 1.00 85.94 87 SER A O 1
ATOM 714 N N . LEU A 1 88 ? 1.676 0.097 -1.143 1.00 86.69 88 LEU A N 1
ATOM 715 C CA . LEU A 1 88 ? 2.682 -0.962 -1.230 1.00 86.69 88 LEU A CA 1
ATOM 716 C C . LEU A 1 88 ? 2.189 -2.136 -2.076 1.00 86.69 88 LEU A C 1
ATOM 718 O O . LEU A 1 88 ? 2.917 -2.624 -2.939 1.00 86.69 88 LEU A O 1
ATOM 722 N N . LEU A 1 89 ? 0.954 -2.586 -1.843 1.00 89.25 89 LEU A N 1
ATOM 723 C CA . LEU A 1 89 ? 0.373 -3.711 -2.564 1.00 89.25 89 LEU A CA 1
ATOM 724 C C . LEU A 1 89 ? 0.178 -3.404 -4.054 1.00 89.25 89 LEU A C 1
ATOM 726 O O . LEU A 1 89 ? 0.444 -4.275 -4.884 1.00 89.25 89 LEU A O 1
ATOM 730 N N . ALA A 1 90 ? -0.267 -2.199 -4.416 1.00 88.56 90 ALA A N 1
ATOM 731 C CA . ALA A 1 90 ? -0.404 -1.823 -5.821 1.00 88.56 90 ALA A CA 1
ATOM 732 C C . ALA A 1 90 ? 0.953 -1.713 -6.515 1.00 88.56 90 ALA A C 1
ATOM 734 O O . ALA A 1 90 ? 1.116 -2.290 -7.586 1.00 88.56 90 ALA A O 1
ATOM 735 N N . ILE A 1 91 ? 1.940 -1.064 -5.887 1.00 86.69 91 ILE A N 1
ATOM 736 C CA . ILE A 1 91 ? 3.305 -0.979 -6.426 1.00 86.69 91 ILE A CA 1
ATOM 737 C C . ILE A 1 91 ? 3.882 -2.381 -6.619 1.00 86.69 91 ILE A C 1
ATOM 739 O O . ILE A 1 91 ? 4.430 -2.685 -7.676 1.00 86.69 91 ILE A O 1
ATOM 743 N N . TRP A 1 92 ? 3.708 -3.256 -5.627 1.00 87.50 92 TRP A N 1
ATOM 744 C CA . TRP A 1 92 ? 4.143 -4.646 -5.699 1.00 87.50 92 TRP A CA 1
ATOM 745 C C . TRP A 1 92 ? 3.499 -5.389 -6.872 1.00 87.50 92 TRP A C 1
ATOM 747 O O . TRP A 1 92 ? 4.203 -6.028 -7.649 1.00 87.50 92 TRP A O 1
ATOM 757 N N . ARG A 1 93 ? 2.175 -5.287 -7.037 1.00 89.62 93 ARG A N 1
ATOM 758 C CA . ARG A 1 93 ? 1.454 -5.924 -8.151 1.00 89.62 93 ARG A CA 1
ATOM 759 C C . ARG A 1 93 ? 1.933 -5.411 -9.508 1.00 89.62 93 ARG A C 1
ATOM 761 O O . ARG A 1 93 ? 2.228 -6.228 -10.372 1.00 89.62 93 ARG A O 1
ATOM 768 N N . SER A 1 94 ? 2.065 -4.096 -9.670 1.00 87.56 94 SER A N 1
ATOM 769 C CA . SER A 1 94 ? 2.565 -3.493 -10.910 1.00 87.56 94 SER A CA 1
ATOM 770 C C . SER A 1 94 ? 4.009 -3.906 -11.211 1.00 87.56 94 SER A C 1
ATOM 772 O O . SER A 1 94 ? 4.340 -4.187 -12.357 1.00 87.56 94 SER A O 1
ATOM 774 N N . HIS A 1 95 ? 4.865 -4.004 -10.190 1.00 85.50 95 HIS A N 1
ATOM 775 C CA . HIS A 1 95 ? 6.243 -4.468 -10.352 1.00 85.50 95 HIS A CA 1
ATOM 776 C C . HIS A 1 95 ? 6.312 -5.920 -10.842 1.00 85.50 95 HIS A C 1
ATOM 778 O O . HIS A 1 95 ? 7.051 -6.217 -11.775 1.00 85.50 95 HIS A O 1
ATOM 784 N N . TRP A 1 96 ? 5.538 -6.834 -10.253 1.00 84.00 96 TRP A N 1
ATOM 785 C CA . TRP A 1 96 ? 5.562 -8.232 -10.693 1.00 84.00 96 TRP A CA 1
ATOM 786 C C . TRP A 1 96 ? 4.889 -8.455 -12.043 1.00 84.00 96 TRP A C 1
ATOM 788 O O . TRP A 1 96 ? 5.365 -9.301 -12.792 1.00 84.00 96 TRP A O 1
ATOM 798 N N . ALA A 1 97 ? 3.869 -7.665 -12.386 1.00 87.12 97 ALA A N 1
ATOM 799 C CA . ALA A 1 97 ? 3.306 -7.659 -13.736 1.00 87.12 97 ALA A CA 1
ATOM 800 C C . ALA A 1 97 ? 4.345 -7.208 -14.780 1.00 87.12 97 ALA A C 1
ATOM 802 O O . ALA A 1 97 ? 4.408 -7.757 -15.874 1.00 87.12 97 ALA A O 1
ATOM 803 N N . TYR A 1 98 ? 5.223 -6.263 -14.435 1.00 86.88 98 TYR A N 1
ATOM 804 C CA . TYR A 1 98 ? 6.351 -5.908 -15.298 1.00 86.88 98 TYR A CA 1
ATOM 805 C C . TYR A 1 98 ? 7.351 -7.058 -15.458 1.00 86.88 98 TYR A C 1
ATOM 807 O O . TYR A 1 98 ? 7.746 -7.374 -16.576 1.00 86.88 98 TYR A O 1
ATOM 815 N N . ILE A 1 99 ? 7.740 -7.708 -14.357 1.00 83.50 99 ILE A N 1
ATOM 816 C CA . ILE A 1 99 ? 8.746 -8.782 -14.377 1.00 83.50 99 ILE A CA 1
ATOM 817 C C . ILE A 1 99 ? 8.251 -10.036 -15.107 1.00 83.50 99 ILE A C 1
ATOM 819 O O . ILE A 1 99 ? 9.010 -10.625 -15.872 1.00 83.50 99 ILE A O 1
ATOM 823 N N . PHE A 1 100 ? 7.015 -10.467 -14.852 1.00 85.56 100 PHE A N 1
ATOM 824 C CA . PHE A 1 100 ? 6.503 -11.739 -15.369 1.00 85.56 100 PHE A CA 1
ATOM 825 C C . PHE A 1 100 ? 5.659 -11.592 -16.630 1.00 85.56 100 PHE A C 1
ATOM 827 O O . PHE A 1 100 ? 5.736 -12.451 -17.503 1.00 85.56 100 PHE A O 1
ATOM 834 N N . ASP A 1 101 ? 4.908 -10.497 -16.754 1.00 90.12 101 ASP A N 1
ATOM 835 C CA . ASP A 1 101 ? 3.947 -10.304 -17.843 1.00 90.12 101 ASP A CA 1
ATOM 836 C C . ASP A 1 101 ? 4.403 -9.228 -18.848 1.00 90.12 101 ASP A C 1
ATOM 838 O O . ASP A 1 101 ? 3.679 -8.912 -19.790 1.00 90.12 101 ASP A O 1
ATOM 842 N N . SER A 1 102 ? 5.600 -8.645 -18.669 1.00 89.81 102 SER A N 1
ATOM 843 C CA . SER A 1 102 ? 6.129 -7.528 -19.479 1.00 89.81 102 SER A CA 1
ATOM 844 C C . SER A 1 102 ? 5.205 -6.301 -19.540 1.00 89.81 102 SER A C 1
ATOM 846 O O . SER A 1 102 ? 5.293 -5.479 -20.455 1.00 89.81 102 SER A O 1
ATOM 848 N N . VAL A 1 103 ? 4.309 -6.150 -18.560 1.00 87.06 103 VAL A N 1
ATOM 849 C CA . VAL A 1 103 ? 3.392 -5.010 -18.479 1.00 87.06 103 VAL A CA 1
ATOM 850 C C . VAL A 1 103 ? 4.159 -3.789 -17.990 1.00 87.06 103 VAL A C 1
ATOM 852 O O . VAL A 1 103 ? 4.735 -3.803 -16.906 1.00 87.06 103 VAL A O 1
ATOM 855 N N . LEU A 1 104 ? 4.153 -2.705 -18.765 1.00 86.12 104 LEU A N 1
ATOM 856 C CA . LEU A 1 104 ? 4.851 -1.482 -18.377 1.00 86.12 104 LEU A CA 1
ATOM 857 C C . LEU A 1 104 ? 4.347 -0.950 -17.034 1.00 86.12 104 LEU A C 1
ATOM 859 O O . LEU A 1 104 ? 3.143 -0.873 -16.773 1.00 86.12 104 LEU A O 1
ATOM 863 N N . PHE A 1 105 ? 5.290 -0.524 -16.199 1.00 83.75 105 PHE A N 1
ATOM 864 C CA . PHE A 1 105 ? 4.950 0.176 -14.977 1.00 83.75 105 PHE A CA 1
ATOM 865 C C . PHE A 1 105 ? 4.396 1.563 -15.329 1.00 83.75 105 PHE A C 1
ATOM 867 O O . PHE A 1 105 ? 5.112 2.409 -15.864 1.00 83.75 105 PHE A O 1
ATOM 874 N N . ILE A 1 106 ? 3.130 1.811 -14.995 1.00 85.94 106 ILE A N 1
ATOM 875 C CA . ILE A 1 106 ? 2.477 3.107 -15.193 1.00 85.94 106 ILE A CA 1
ATOM 876 C C . ILE A 1 106 ? 2.004 3.620 -13.829 1.00 85.94 106 ILE A C 1
ATOM 878 O O . ILE A 1 106 ? 1.222 2.970 -13.127 1.00 85.94 106 ILE A O 1
ATOM 882 N N . SER A 1 107 ? 2.478 4.804 -13.434 1.00 83.69 107 SER A N 1
ATOM 883 C CA . SER A 1 107 ? 2.163 5.379 -12.121 1.00 83.69 107 SER A CA 1
ATOM 884 C C . SER A 1 107 ? 0.670 5.651 -11.958 1.00 83.69 107 SER A C 1
ATOM 886 O O . SER A 1 107 ? 0.109 5.304 -10.928 1.00 83.69 107 SER A O 1
ATOM 888 N N . SER A 1 108 ? -0.009 6.179 -12.980 1.00 81.88 108 SER A N 1
ATOM 889 C CA . SER A 1 108 ? -1.445 6.490 -12.912 1.00 81.88 108 SER A CA 1
ATOM 890 C C . SER A 1 108 ? -2.325 5.254 -12.698 1.00 81.88 108 SER A C 1
ATOM 892 O O . SER A 1 108 ? -3.256 5.292 -11.894 1.00 81.88 108 SER A O 1
ATOM 894 N N . THR A 1 109 ? -2.015 4.130 -13.350 1.00 86.12 109 THR A N 1
ATOM 895 C CA . THR A 1 109 ? -2.762 2.872 -13.173 1.00 86.12 109 THR A CA 1
ATOM 896 C C . THR A 1 109 ? -2.474 2.239 -11.815 1.00 86.12 109 THR A C 1
ATOM 898 O O . THR A 1 109 ? -3.381 1.714 -11.168 1.00 86.12 109 THR A O 1
ATOM 901 N N . THR A 1 110 ? -1.232 2.345 -11.337 1.00 86.56 110 THR A N 1
ATOM 902 C CA . THR A 1 110 ? -0.847 1.924 -9.984 1.00 86.56 110 THR A CA 1
ATOM 903 C C . THR A 1 110 ? -1.567 2.763 -8.926 1.00 86.56 110 THR A C 1
ATOM 905 O O . THR A 1 110 ? -2.088 2.206 -7.959 1.00 86.56 110 THR A O 1
ATOM 908 N N . ILE A 1 111 ? -1.672 4.078 -9.151 1.00 82.12 111 ILE A N 1
ATOM 909 C CA . ILE A 1 111 ? -2.416 5.006 -8.296 1.00 82.12 111 ILE A CA 1
ATOM 910 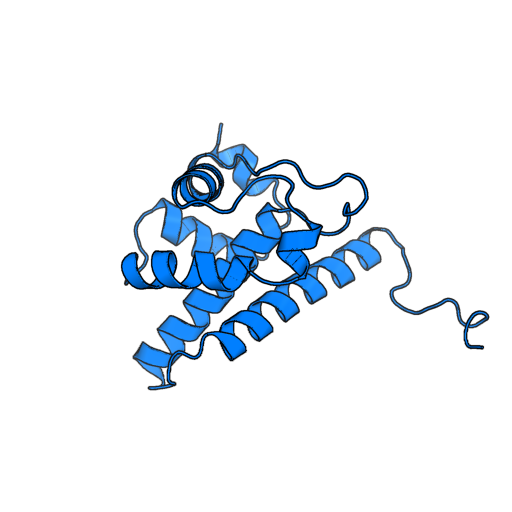C C . ILE A 1 111 ? -3.886 4.595 -8.229 1.00 82.12 111 ILE A C 1
ATOM 912 O O . ILE A 1 111 ? -4.393 4.299 -7.149 1.00 82.12 111 ILE A O 1
ATOM 916 N N . ALA A 1 112 ? -4.542 4.460 -9.384 1.00 85.12 112 ALA A N 1
ATOM 917 C CA . ALA A 1 112 ? -5.936 4.029 -9.462 1.00 85.12 112 ALA A CA 1
ATOM 918 C C . ALA A 1 112 ? -6.167 2.666 -8.781 1.00 85.12 112 ALA A C 1
ATOM 920 O O . ALA A 1 112 ? -7.177 2.459 -8.105 1.00 85.12 112 ALA A O 1
ATOM 921 N N . SER A 1 113 ? -5.213 1.739 -8.917 1.00 89.69 113 SER A N 1
ATOM 922 C CA . SER A 1 113 ? -5.284 0.418 -8.293 1.00 89.69 113 SER A CA 1
ATOM 923 C C . SER A 1 113 ? -5.290 0.495 -6.767 1.00 89.69 113 SER A C 1
ATOM 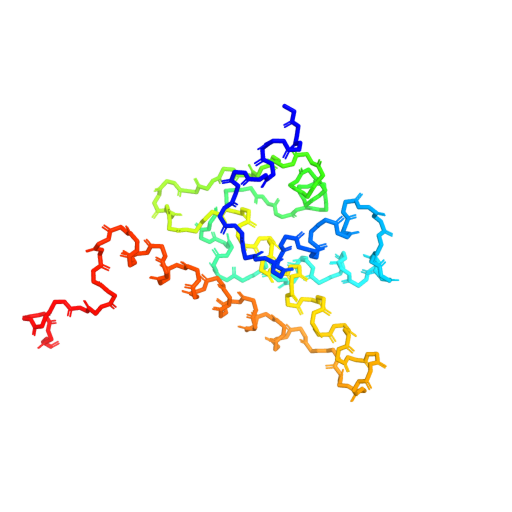925 O O . SER A 1 113 ? -6.127 -0.160 -6.140 1.00 89.69 113 SER A O 1
ATOM 927 N N . ALA A 1 114 ? -4.419 1.302 -6.154 1.00 87.62 114 ALA A N 1
ATOM 928 C CA . ALA A 1 114 ? -4.432 1.435 -4.701 1.00 87.62 114 ALA A CA 1
ATOM 929 C C . ALA A 1 114 ? -5.535 2.363 -4.176 1.00 87.62 114 ALA A C 1
ATOM 931 O O . ALA A 1 114 ? -6.080 2.068 -3.114 1.00 87.62 114 ALA A O 1
ATOM 932 N N . THR A 1 115 ? -5.998 3.360 -4.938 1.00 85.06 115 THR A N 1
ATOM 933 C CA . THR A 1 115 ? -7.238 4.086 -4.610 1.00 85.06 115 THR A CA 1
ATOM 934 C C . THR A 1 115 ? -8.423 3.130 -4.514 1.00 85.06 115 THR A C 1
ATOM 936 O O . THR A 1 115 ? -9.172 3.174 -3.540 1.00 85.06 115 THR A O 1
ATOM 939 N N . ARG A 1 116 ? -8.556 2.202 -5.467 1.00 87.94 116 ARG A N 1
ATOM 940 C CA . ARG A 1 116 ? -9.604 1.174 -5.441 1.00 87.94 116 ARG A CA 1
ATOM 941 C C . ARG A 1 116 ? -9.487 0.248 -4.226 1.00 87.94 116 ARG A C 1
ATOM 943 O O . ARG A 1 116 ? -10.508 -0.094 -3.640 1.00 87.94 116 ARG A O 1
ATOM 950 N N . LEU A 1 117 ? -8.272 -0.142 -3.829 1.00 88.69 117 LEU A N 1
ATOM 951 C CA . LEU A 1 117 ? -8.050 -0.946 -2.616 1.00 88.69 117 LEU A CA 1
ATOM 952 C C . LEU A 1 117 ? -8.481 -0.198 -1.347 1.00 88.69 117 LEU A C 1
ATOM 954 O O . LEU A 1 117 ? -9.138 -0.784 -0.489 1.00 88.69 117 LEU A O 1
ATOM 958 N N . ILE A 1 118 ? -8.165 1.096 -1.256 1.00 85.88 118 ILE A N 1
ATOM 959 C CA . ILE A 1 118 ? -8.588 1.951 -0.141 1.00 85.88 118 ILE A CA 1
ATOM 960 C C . ILE A 1 118 ? -10.114 2.068 -0.121 1.00 85.88 118 ILE A C 1
ATOM 962 O O . ILE A 1 118 ? -10.730 1.820 0.907 1.00 85.88 118 ILE A O 1
ATOM 966 N N . GLN A 1 119 ? -10.746 2.378 -1.255 1.00 84.94 119 GLN A N 1
ATOM 967 C CA . GLN A 1 119 ? -12.206 2.479 -1.355 1.00 84.94 119 GLN A CA 1
ATOM 968 C C . GLN A 1 119 ? -12.913 1.173 -0.980 1.00 84.94 119 GLN A C 1
ATOM 970 O O . GLN A 1 119 ? -13.949 1.200 -0.318 1.00 84.94 119 GLN A O 1
ATOM 975 N N . GLN A 1 120 ? -12.351 0.031 -1.379 1.00 87.06 120 GLN A N 1
ATOM 976 C CA . GLN A 1 120 ? -12.876 -1.270 -0.992 1.00 87.06 120 GLN A CA 1
ATOM 977 C C . GLN A 1 120 ? -12.819 -1.461 0.528 1.00 87.06 120 GLN A C 1
ATOM 979 O O . GLN A 1 120 ? -13.831 -1.830 1.120 1.00 87.06 120 GLN A O 1
ATOM 984 N N . TYR A 1 121 ? -11.685 -1.144 1.161 1.00 85.31 121 TYR A N 1
ATOM 985 C CA . TYR A 1 121 ? -11.569 -1.175 2.619 1.00 85.31 121 TYR A CA 1
ATOM 986 C C . TYR A 1 121 ? -12.606 -0.274 3.295 1.00 85.31 121 TYR A C 1
ATOM 988 O O . TYR A 1 121 ? -13.297 -0.714 4.208 1.00 85.31 121 TYR A O 1
ATOM 996 N N . LEU A 1 122 ? -12.756 0.965 2.821 1.00 81.44 122 LEU A N 1
ATOM 997 C CA . LEU A 1 122 ? -13.726 1.911 3.373 1.00 81.44 122 LEU A CA 1
ATOM 998 C C . LEU A 1 122 ? -15.152 1.359 3.307 1.00 81.44 122 LEU A C 1
ATOM 1000 O O . LEU A 1 122 ? -15.897 1.426 4.281 1.00 81.44 122 LEU A O 1
ATOM 1004 N N . LYS A 1 123 ? -15.519 0.765 2.168 1.00 81.44 123 LYS A N 1
ATOM 1005 C CA . LYS A 1 123 ? -16.826 0.132 1.985 1.00 81.44 123 LYS A CA 1
ATOM 1006 C C . LYS A 1 123 ? -17.034 -1.031 2.958 1.00 81.44 123 LYS A C 1
ATOM 1008 O O . LYS A 1 123 ? -18.107 -1.138 3.542 1.00 81.44 123 LYS A O 1
ATOM 1013 N N . GLU A 1 124 ? -16.029 -1.887 3.131 1.00 83.62 124 GLU A N 1
ATOM 1014 C CA . GLU A 1 124 ? -16.069 -3.011 4.077 1.00 83.62 124 GLU A CA 1
ATOM 1015 C C . GLU A 1 124 ? -16.158 -2.523 5.534 1.00 83.62 124 GLU A C 1
ATOM 1017 O O . GLU A 1 124 ? -16.936 -3.065 6.318 1.00 83.62 124 GLU A O 1
ATOM 1022 N N . ALA A 1 125 ? -15.430 -1.461 5.890 1.00 80.25 125 ALA A N 1
ATOM 1023 C CA . ALA A 1 125 ? -15.459 -0.853 7.219 1.00 80.25 125 ALA A CA 1
ATOM 1024 C C . ALA A 1 125 ? -16.840 -0.273 7.558 1.00 80.25 125 ALA A C 1
ATOM 1026 O O . ALA A 1 125 ? -17.362 -0.543 8.639 1.00 80.25 125 ALA A O 1
ATOM 1027 N N . LEU A 1 126 ? -17.465 0.451 6.622 1.00 78.88 126 LEU A N 1
ATOM 1028 C CA . LEU A 1 126 ? -18.835 0.953 6.778 1.00 78.88 126 LEU A CA 1
ATOM 1029 C C . LEU A 1 126 ? -19.834 -0.194 6.974 1.00 78.88 126 LEU A C 1
ATOM 1031 O O . LEU A 1 126 ? -20.674 -0.132 7.870 1.00 78.88 126 LEU A O 1
ATOM 1035 N N . TYR A 1 127 ? -19.689 -1.272 6.197 1.00 78.81 127 TYR A N 1
ATOM 1036 C CA . TYR A 1 127 ? -20.537 -2.458 6.319 1.00 78.81 127 TYR A CA 1
ATOM 1037 C C . TYR A 1 127 ? -20.416 -3.109 7.705 1.00 78.81 127 TYR A C 1
ATOM 1039 O O . TYR A 1 127 ? -21.423 -3.425 8.335 1.00 78.81 127 TYR A O 1
ATOM 1047 N N . ASN A 1 128 ? -19.189 -3.248 8.216 1.00 78.25 128 ASN A N 1
ATOM 1048 C CA . ASN A 1 128 ? -18.922 -3.797 9.549 1.00 78.25 128 ASN A CA 1
ATOM 1049 C C . ASN A 1 128 ? -19.444 -2.900 10.685 1.00 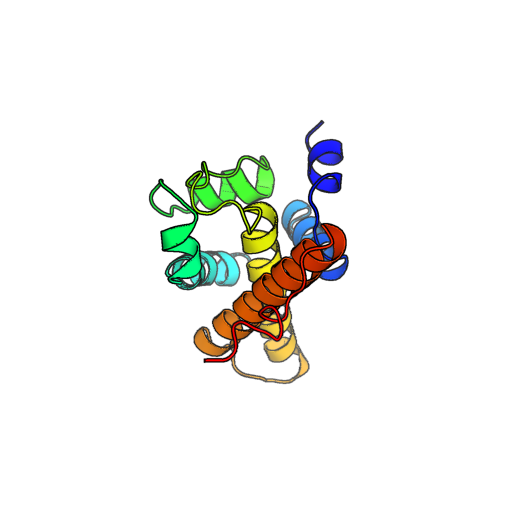78.25 128 ASN A C 1
ATOM 1051 O O . ASN A 1 128 ? -19.737 -3.397 11.768 1.00 78.25 128 ASN A O 1
ATOM 1055 N N . GLN A 1 129 ? -19.580 -1.594 10.443 1.00 79.88 129 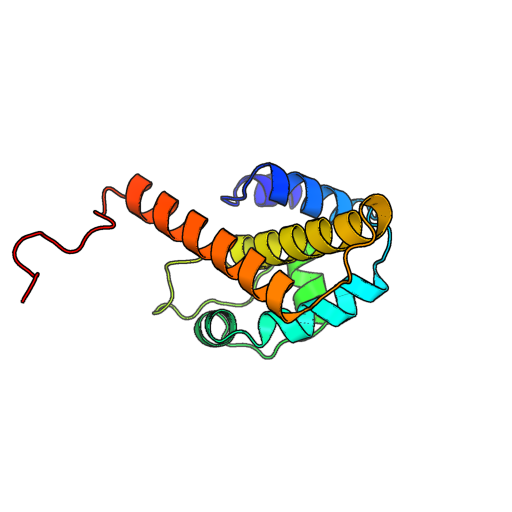GLN A N 1
ATOM 1056 C CA . GLN A 1 129 ? -20.195 -0.639 11.371 1.00 79.88 129 GLN A CA 1
ATOM 1057 C C . GLN A 1 129 ? -21.732 -0.609 11.269 1.00 79.88 129 GLN A C 1
ATOM 1059 O O . GLN A 1 129 ? -22.376 0.157 11.983 1.00 79.88 129 GLN A O 1
ATOM 1064 N N . GLY A 1 130 ? -22.335 -1.423 10.394 1.00 74.69 130 GLY A N 1
ATOM 1065 C CA . GLY A 1 130 ? -23.780 -1.432 10.154 1.00 74.69 130 GLY A CA 1
ATOM 1066 C C . GLY A 1 130 ? -24.287 -0.208 9.384 1.00 74.69 130 GLY A C 1
ATOM 1067 O O . GLY A 1 130 ? -25.494 0.026 9.329 1.00 74.69 130 GLY A O 1
ATOM 1068 N N . ILE A 1 131 ? -23.387 0.578 8.785 1.00 74.25 131 ILE A N 1
ATOM 1069 C CA . ILE A 1 131 ? -23.732 1.750 7.981 1.00 74.25 131 ILE A CA 1
ATOM 1070 C C . ILE A 1 131 ? -24.007 1.283 6.549 1.00 74.25 131 ILE A C 1
ATOM 1072 O O . ILE A 1 131 ? -23.151 0.682 5.896 1.00 74.25 131 ILE A O 1
ATOM 1076 N N . SER A 1 132 ? -25.212 1.566 6.045 1.00 65.50 132 SER A N 1
ATOM 1077 C CA . SER A 1 132 ? -25.578 1.254 4.661 1.00 65.50 132 SER A CA 1
ATOM 1078 C C . SER A 1 132 ? -24.655 1.998 3.683 1.00 65.50 132 SER A C 1
ATOM 1080 O O . SER A 1 132 ? -24.575 3.224 3.748 1.00 65.50 132 SER A O 1
ATOM 1082 N N . PRO A 1 133 ? -24.004 1.301 2.731 1.00 61.16 133 PRO A N 1
ATOM 1083 C CA . PRO A 1 133 ? -23.202 1.939 1.686 1.00 61.16 133 PRO A CA 1
ATOM 1084 C C . PRO A 1 133 ? -24.066 2.581 0.587 1.00 61.16 133 PRO A C 1
ATOM 1086 O O . PRO A 1 133 ? -23.537 3.239 -0.306 1.00 61.16 133 PRO A O 1
ATOM 1089 N N . LEU A 1 134 ? -25.380 2.344 0.614 1.00 64.56 134 LEU A N 1
ATOM 1090 C CA . LEU A 1 134 ? -26.355 2.979 -0.262 1.00 64.56 134 LEU A CA 1
ATOM 1091 C C . LEU A 1 134 ? -26.961 4.189 0.458 1.00 64.56 134 LEU A C 1
ATOM 1093 O O . LEU A 1 134 ? -27.281 4.059 1.648 1.00 64.56 134 LEU A O 1
ATOM 1097 N N . PRO A 1 135 ? -27.171 5.325 -0.237 1.00 58.91 135 PRO A N 1
ATOM 1098 C CA . PRO A 1 135 ? -27.987 6.397 0.311 1.00 58.91 135 PRO A CA 1
ATOM 1099 C C . PRO A 1 135 ? -29.345 5.818 0.701 1.00 58.91 135 PRO A C 1
ATOM 1101 O O . PRO A 1 135 ? -29.878 4.941 0.015 1.00 58.91 135 PRO A O 1
ATOM 1104 N N . LEU A 1 136 ? -29.876 6.266 1.838 1.00 56.47 136 LEU A N 1
ATOM 1105 C CA . LEU A 1 136 ? -31.191 5.841 2.301 1.00 56.47 136 LEU A CA 1
ATOM 1106 C C . LEU A 1 136 ? -32.186 6.028 1.150 1.00 56.47 136 LEU A C 1
ATOM 1108 O O . LEU A 1 136 ? -32.190 7.080 0.516 1.00 56.47 136 LEU A O 1
ATOM 1112 N N . ALA A 1 137 ? -33.011 5.017 0.871 1.00 57.72 137 ALA A N 1
ATOM 1113 C CA . ALA A 1 137 ? -33.873 4.989 -0.317 1.00 57.72 137 ALA A CA 1
ATOM 1114 C C . ALA A 1 137 ? -34.790 6.225 -0.463 1.00 57.72 137 ALA A C 1
ATOM 1116 O O . ALA A 1 137 ? -35.251 6.522 -1.556 1.00 57.72 137 ALA A O 1
ATOM 1117 N N . HIS A 1 138 ? -35.028 6.970 0.620 1.00 60.28 138 HIS A N 1
ATOM 1118 C CA . HIS A 1 138 ? -35.834 8.192 0.644 1.00 60.28 138 HIS A CA 1
ATOM 1119 C C . HIS A 1 138 ? -35.051 9.497 0.384 1.00 60.28 138 HIS A C 1
ATOM 1121 O O . HIS A 1 138 ? -35.656 10.562 0.363 1.00 60.28 138 HIS A O 1
ATOM 1127 N N . LEU A 1 139 ? -33.726 9.439 0.214 1.00 55.31 139 LEU A N 1
ATOM 1128 C CA . LEU A 1 139 ? -32.860 10.584 -0.114 1.00 55.31 139 LEU A CA 1
ATOM 1129 C C . LEU A 1 139 ? -32.434 10.602 -1.592 1.00 55.31 139 LEU A C 1
ATOM 1131 O O . LEU A 1 139 ? -31.568 11.386 -1.971 1.00 55.31 139 LEU A O 1
ATOM 1135 N N . GLN A 1 140 ? -33.025 9.747 -2.430 1.00 49.44 140 GLN A N 1
ATOM 1136 C CA . GLN A 1 140 ? -32.907 9.853 -3.883 1.00 49.44 140 GLN A CA 1
ATOM 1137 C C . GLN A 1 140 ? -33.854 10.962 -4.372 1.00 49.44 140 GLN A C 1
ATOM 1139 O O . GLN A 1 140 ? -34.977 10.678 -4.783 1.00 49.44 140 GLN A O 1
ATOM 1144 N N . ILE A 1 141 ? -33.419 12.220 -4.250 1.00 46.19 141 ILE A N 1
ATOM 1145 C CA . ILE A 1 141 ? -34.028 13.390 -4.905 1.00 46.19 141 ILE A CA 1
ATOM 1146 C C . ILE A 1 141 ? -33.111 13.817 -6.046 1.00 46.19 141 ILE A C 1
ATOM 1148 O O . ILE A 1 141 ? -31.885 13.899 -5.797 1.00 46.19 141 ILE A O 1
#

Radius of gyration: 16.03 Å; chains: 1; bounding box: 50×29×40 Å

Organism: NCBI:txid64648